Protein AF-A0A958LY89-F1 (afdb_monomer)

Mean predicted aligned error: 2.71 Å

Structure (mmCIF, N/CA/C/O backbone):
data_AF-A0A958LY89-F1
#
_entry.id   AF-A0A958LY89-F1
#
loop_
_atom_site.group_PDB
_atom_site.id
_atom_site.type_symbol
_atom_site.label_atom_id
_atom_site.label_alt_id
_atom_site.label_comp_id
_atom_site.label_asym_id
_atom_site.label_entity_id
_atom_site.label_seq_id
_atom_site.pdbx_PDB_ins_code
_atom_site.Cartn_x
_atom_site.Cartn_y
_atom_site.Cartn_z
_atom_site.occupancy
_atom_site.B_iso_or_equiv
_atom_site.auth_seq_id
_atom_site.auth_comp_id
_atom_site.auth_asym_id
_atom_site.auth_atom_id
_atom_site.pdbx_PDB_model_num
ATOM 1 N N . GLY A 1 1 ? -0.869 6.738 -5.071 1.00 88.31 1 GLY A N 1
ATOM 2 C CA . GLY A 1 1 ? -1.032 7.998 -5.840 1.00 88.31 1 GLY A CA 1
ATOM 3 C C . GLY A 1 1 ? 0.299 8.722 -5.921 1.00 88.31 1 GLY A C 1
ATOM 4 O O . GLY A 1 1 ? 1.188 8.326 -5.199 1.00 88.31 1 GLY A O 1
ATOM 5 N N . SER A 1 2 ? 0.476 9.756 -6.748 1.00 91.94 2 SER A N 1
ATOM 6 C CA . SER A 1 2 ? 1.777 10.451 -6.854 1.00 91.94 2 SER A CA 1
ATOM 7 C C . SER A 1 2 ? 2.024 11.372 -5.652 1.00 91.94 2 SER A C 1
ATOM 9 O O . SER A 1 2 ? 1.523 12.494 -5.621 1.00 91.94 2 SER A O 1
ATOM 11 N N . PHE A 1 3 ? 2.778 10.898 -4.660 1.00 94.62 3 PHE A N 1
ATOM 12 C CA . PHE A 1 3 ? 3.180 11.668 -3.479 1.00 94.62 3 PHE A CA 1
ATOM 13 C C . PHE A 1 3 ? 4.519 11.166 -2.932 1.00 94.62 3 PHE A C 1
ATOM 15 O O . PHE A 1 3 ? 4.863 9.997 -3.109 1.00 94.62 3 PHE A O 1
ATOM 22 N N . THR A 1 4 ? 5.249 12.051 -2.250 1.00 95.81 4 THR A N 1
ATOM 23 C CA . THR A 1 4 ? 6.537 11.756 -1.590 1.00 95.81 4 THR A CA 1
ATOM 24 C C . THR A 1 4 ? 6.462 11.825 -0.061 1.00 95.81 4 THR A C 1
ATOM 26 O O . THR A 1 4 ? 7.394 11.431 0.645 1.00 95.81 4 THR A O 1
ATOM 29 N N . SER A 1 5 ? 5.338 12.303 0.476 1.00 95.69 5 SER A N 1
ATOM 30 C CA . SER A 1 5 ? 5.032 12.311 1.903 1.00 95.69 5 SER A CA 1
ATOM 31 C C . SER A 1 5 ? 3.525 12.246 2.137 1.00 95.69 5 SER A C 1
ATOM 33 O O . SER A 1 5 ? 2.731 12.693 1.308 1.00 95.69 5 SER A O 1
ATOM 35 N N . ILE A 1 6 ? 3.133 11.664 3.271 1.00 96.25 6 ILE A N 1
ATOM 36 C CA . ILE A 1 6 ? 1.747 11.626 3.750 1.00 96.25 6 ILE A CA 1
ATOM 37 C C . ILE A 1 6 ? 1.738 11.294 5.247 1.00 96.25 6 ILE A C 1
ATOM 39 O O . ILE A 1 6 ? 2.621 10.589 5.737 1.00 96.25 6 ILE A O 1
ATOM 43 N N . GLY A 1 7 ? 0.776 11.840 5.993 1.00 95.00 7 GLY A N 1
ATOM 44 C CA . GLY A 1 7 ? 0.635 11.583 7.430 1.00 95.00 7 GLY A CA 1
ATOM 45 C C . GLY A 1 7 ? 1.899 11.873 8.249 1.00 95.00 7 GLY A C 1
ATOM 46 O O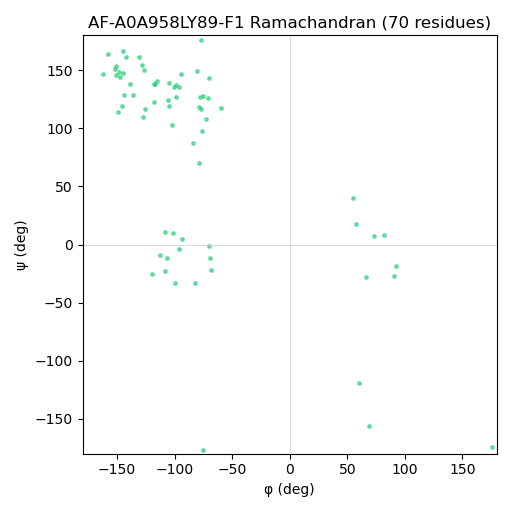 . GLY A 1 7 ? 2.276 11.084 9.113 1.00 95.00 7 GLY A O 1
ATOM 47 N N . GLY A 1 8 ? 2.603 12.962 7.917 1.00 95.38 8 GLY A N 1
ATOM 48 C CA . GLY A 1 8 ? 3.815 13.408 8.615 1.00 95.38 8 GLY A CA 1
ATOM 49 C C . GLY A 1 8 ? 5.074 12.568 8.368 1.00 95.38 8 GLY A C 1
ATOM 50 O O . GLY A 1 8 ? 6.081 12.796 9.030 1.00 95.38 8 GLY A O 1
ATOM 51 N N . GLN A 1 9 ? 5.042 11.605 7.442 1.00 96.31 9 GLN A N 1
ATOM 52 C CA . GLN A 1 9 ? 6.161 10.701 7.163 1.00 96.31 9 GLN A CA 1
ATOM 53 C C . GLN A 1 9 ? 6.499 10.664 5.670 1.00 96.31 9 GLN A C 1
ATOM 55 O O . GLN A 1 9 ? 5.638 10.866 4.809 1.00 96.31 9 GLN A O 1
ATOM 60 N N . PHE A 1 10 ? 7.754 10.342 5.351 1.00 95.00 10 PHE A N 1
ATOM 61 C CA . PHE A 1 10 ? 8.170 10.059 3.977 1.00 95.00 10 PHE A CA 1
ATOM 62 C C . PHE A 1 10 ? 7.620 8.706 3.531 1.00 95.00 10 PHE A C 1
ATOM 64 O O . PHE A 1 10 ? 8.070 7.653 3.989 1.00 95.00 10 PHE A O 1
ATOM 71 N N . ARG A 1 11 ? 6.637 8.736 2.638 1.00 95.56 11 ARG A N 1
ATOM 72 C CA . ARG A 1 11 ? 6.054 7.563 1.989 1.00 95.56 11 ARG A CA 1
ATOM 73 C C . ARG A 1 11 ? 5.897 7.911 0.525 1.00 95.56 11 ARG A C 1
ATOM 75 O O . ARG A 1 11 ? 5.354 8.965 0.210 1.00 95.56 11 ARG A O 1
ATOM 82 N N . ASN A 1 12 ? 6.399 7.049 -0.346 1.00 94.06 12 ASN A N 1
ATOM 83 C CA . ASN A 1 12 ? 6.346 7.278 -1.779 1.00 94.06 12 ASN A CA 1
ATOM 84 C C . ASN A 1 12 ? 5.286 6.369 -2.376 1.00 94.06 12 ASN A C 1
ATOM 86 O O . ASN A 1 12 ? 5.356 5.152 -2.230 1.00 94.06 12 ASN A O 1
ATOM 90 N N . ASN A 1 13 ? 4.330 6.968 -3.072 1.00 94.56 13 ASN A N 1
ATOM 91 C CA . ASN A 1 13 ? 3.331 6.312 -3.912 1.00 94.56 13 ASN A CA 1
ATOM 92 C C . ASN A 1 13 ? 2.284 5.407 -3.235 1.00 94.56 13 ASN A C 1
ATOM 94 O O . ASN A 1 13 ? 1.156 5.311 -3.736 1.00 94.56 13 ASN A O 1
ATOM 98 N N . LEU A 1 14 ? 2.614 4.799 -2.097 1.00 94.62 14 LEU A N 1
ATOM 99 C CA . LEU A 1 14 ? 1.741 3.990 -1.257 1.00 94.62 14 LEU A CA 1
ATOM 100 C C . LEU A 1 14 ? 1.991 4.315 0.217 1.00 94.62 14 LEU A C 1
ATOM 102 O O . LEU A 1 14 ? 3.134 4.455 0.652 1.00 94.62 14 LEU A O 1
ATOM 106 N N . ALA A 1 15 ? 0.913 4.417 0.984 1.00 94.94 15 ALA A N 1
ATOM 107 C CA . AL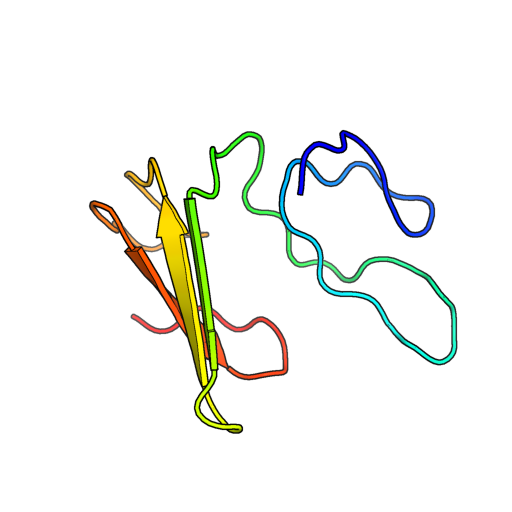A A 1 15 ? 0.964 4.531 2.428 1.00 94.94 15 ALA A CA 1
ATOM 108 C C . ALA A 1 15 ? -0.299 3.930 3.028 1.00 94.94 15 ALA A C 1
ATOM 110 O O . ALA A 1 15 ? -1.385 4.057 2.464 1.00 94.94 15 ALA A O 1
ATOM 111 N N . GLU A 1 16 ? -0.140 3.337 4.198 1.00 95.06 16 GLU A N 1
ATOM 112 C CA . GLU A 1 16 ? -1.239 3.022 5.093 1.00 95.06 16 GLU A CA 1
ATOM 113 C C . GLU A 1 16 ? -1.301 4.119 6.164 1.00 95.06 16 GLU A C 1
ATOM 115 O O . GLU A 1 16 ? -0.265 4.585 6.653 1.00 95.06 16 GLU A O 1
ATOM 120 N N . LEU A 1 17 ? -2.511 4.572 6.490 1.00 95.38 17 LEU A N 1
ATOM 121 C CA . LEU A 1 17 ? -2.749 5.649 7.446 1.00 95.38 17 LEU A CA 1
ATOM 122 C C . LEU A 1 17 ? -3.550 5.137 8.636 1.00 95.38 17 LEU A C 1
ATOM 124 O O . LEU A 1 17 ? -4.553 4.445 8.476 1.00 95.38 17 LEU A O 1
ATOM 128 N N . ASN A 1 18 ? -3.160 5.569 9.830 1.00 93.75 18 ASN A N 1
ATOM 129 C CA . ASN A 1 18 ? -4.006 5.451 11.004 1.00 93.75 18 ASN A CA 1
ATOM 130 C C . ASN A 1 18 ? -5.084 6.543 10.953 1.00 93.75 18 ASN A C 1
ATOM 132 O O . ASN A 1 18 ? -4.776 7.734 11.006 1.00 93.75 18 ASN A O 1
ATOM 136 N N . THR A 1 19 ? -6.353 6.148 10.873 1.00 92.75 19 THR A N 1
ATOM 137 C CA . THR A 1 19 ? -7.481 7.082 10.723 1.00 92.75 19 THR A CA 1
ATOM 138 C C . THR A 1 19 ? -7.735 7.945 11.958 1.00 92.75 19 THR A C 1
ATOM 140 O O . THR A 1 19 ? -8.320 9.016 11.835 1.00 92.75 19 THR A O 1
ATOM 143 N N . SER A 1 20 ? -7.290 7.514 13.140 1.00 96.19 20 SER A N 1
ATOM 144 C CA . SER A 1 20 ? -7.465 8.259 14.392 1.00 96.19 20 SER A CA 1
ATOM 145 C C . SER A 1 20 ? -6.403 9.340 14.578 1.00 96.19 20 SER A C 1
ATOM 147 O O . SER A 1 20 ? -6.683 10.383 15.160 1.00 96.19 20 SER A O 1
ATOM 149 N N . THR A 1 21 ? -5.179 9.103 14.098 1.00 95.56 21 THR A N 1
ATOM 150 C CA . THR A 1 21 ? -4.050 10.037 14.269 1.00 95.56 21 THR A CA 1
ATOM 151 C C . THR A 1 21 ? -3.671 10.775 12.992 1.00 95.56 21 THR A C 1
ATOM 153 O O . THR A 1 21 ? -2.896 11.723 13.049 1.00 95.56 21 THR A O 1
ATOM 156 N N . SER A 1 22 ? -4.206 10.357 11.842 1.00 94.75 22 SER A N 1
ATOM 157 C CA . SER A 1 22 ? -3.809 10.833 10.510 1.00 94.75 22 SER A CA 1
ATOM 158 C C . SER A 1 22 ? -2.320 10.632 10.193 1.00 94.75 22 SER A C 1
ATOM 160 O O . SER A 1 22 ? -1.799 11.250 9.266 1.00 94.75 22 SER A O 1
ATOM 162 N N . SER A 1 23 ? -1.631 9.759 10.933 1.00 96.69 23 SER A N 1
ATOM 163 C CA . SER A 1 23 ? -0.216 9.441 10.723 1.00 96.69 23 SER A CA 1
ATOM 164 C C . SER A 1 23 ? -0.044 8.215 9.833 1.00 96.69 23 SER A C 1
ATOM 166 O O . SER A 1 23 ? -0.838 7.275 9.906 1.00 96.69 23 SER A O 1
ATOM 168 N N . ALA A 1 24 ? 1.022 8.188 9.032 1.00 96.81 24 ALA A N 1
ATOM 169 C CA . ALA A 1 24 ? 1.383 6.982 8.290 1.00 96.81 24 ALA A CA 1
ATOM 170 C C . ALA A 1 24 ? 1.899 5.871 9.220 1.00 96.81 24 ALA A C 1
ATOM 172 O O . ALA A 1 24 ? 2.609 6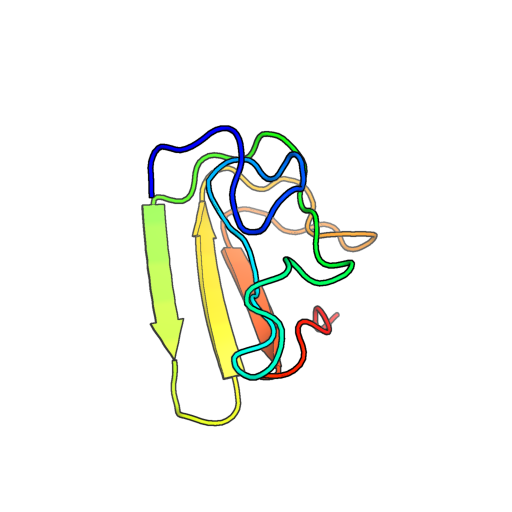.150 10.191 1.00 96.81 24 ALA A O 1
ATOM 173 N N . THR A 1 25 ? 1.570 4.615 8.909 1.00 94.69 25 THR A N 1
ATOM 174 C CA . THR A 1 25 ? 2.064 3.430 9.635 1.00 94.69 25 THR A CA 1
ATOM 175 C C . THR A 1 25 ? 3.520 3.120 9.273 1.00 94.69 25 THR A C 1
ATOM 177 O O . THR A 1 25 ? 4.168 3.850 8.514 1.00 94.69 25 THR A O 1
ATOM 180 N N . SER A 1 26 ? 4.075 2.033 9.816 1.00 92.44 26 SER A N 1
ATOM 181 C CA . SER A 1 26 ? 5.420 1.548 9.483 1.00 92.44 26 SER A CA 1
ATOM 182 C C . SER A 1 26 ? 5.539 0.973 8.067 1.00 92.44 26 SER A C 1
ATOM 184 O O . SER A 1 26 ? 6.665 0.786 7.604 1.00 92.44 26 SER A O 1
ATOM 186 N N . LEU A 1 27 ? 4.427 0.732 7.360 1.00 92.62 27 LEU A N 1
ATOM 187 C CA . LEU A 1 27 ? 4.450 0.236 5.987 1.00 92.62 27 LEU A CA 1
ATOM 188 C C . LEU A 1 27 ? 5.191 1.223 5.075 1.00 92.62 27 LEU A C 1
ATOM 190 O O . LEU A 1 27 ? 4.773 2.369 4.890 1.00 92.62 27 LEU A O 1
ATOM 194 N N . ASN A 1 28 ? 6.299 0.768 4.490 1.00 91.69 28 ASN A N 1
ATOM 195 C CA . ASN A 1 28 ? 7.098 1.543 3.550 1.00 91.69 28 ASN A CA 1
ATOM 196 C C . ASN A 1 28 ? 7.760 0.616 2.525 1.00 91.69 28 ASN A C 1
ATOM 198 O O . ASN A 1 28 ? 8.640 -0.170 2.867 1.00 91.69 28 ASN A O 1
ATOM 202 N N . LEU A 1 29 ? 7.355 0.735 1.261 1.00 90.38 29 LEU A N 1
ATOM 203 C CA . LEU A 1 29 ? 7.913 -0.045 0.150 1.00 90.38 29 LEU A CA 1
ATOM 204 C C . LEU A 1 29 ? 9.060 0.67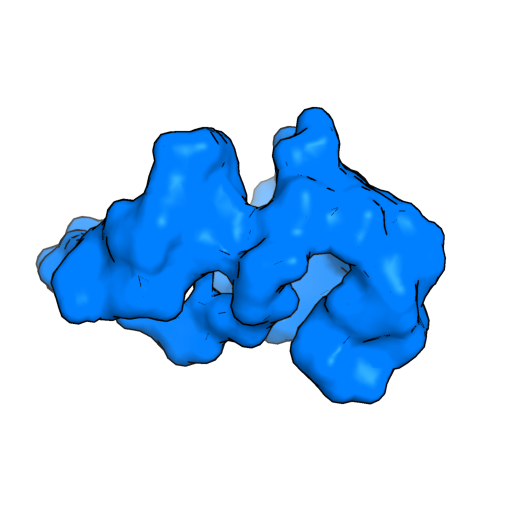8 -0.572 1.00 90.38 29 LEU A C 1
ATOM 206 O O . LEU A 1 29 ? 9.563 0.187 -1.583 1.00 90.38 29 LEU A O 1
ATOM 210 N N . GLY A 1 30 ? 9.470 1.848 -0.075 1.00 88.50 30 GLY A N 1
ATOM 211 C CA . GLY A 1 30 ? 10.409 2.724 -0.760 1.00 88.50 30 GLY A CA 1
ATOM 212 C C . GLY A 1 30 ? 9.801 3.346 -2.016 1.00 88.50 30 GLY A C 1
ATOM 213 O O . GLY A 1 30 ? 8.586 3.496 -2.144 1.00 88.50 30 GLY A O 1
ATOM 214 N N . THR A 1 31 ? 10.658 3.747 -2.949 1.00 89.25 31 THR A N 1
ATOM 215 C CA . THR A 1 31 ? 10.238 4.373 -4.207 1.00 89.25 31 THR A CA 1
ATOM 216 C C . THR A 1 31 ? 9.879 3.295 -5.225 1.00 89.25 31 THR A C 1
ATOM 218 O O . THR A 1 31 ? 10.722 2.854 -6.002 1.00 89.25 31 THR A O 1
ATOM 221 N N . LYS A 1 32 ? 8.622 2.847 -5.191 1.00 89.44 32 LYS A N 1
ATOM 222 C CA . LYS A 1 32 ? 8.040 1.900 -6.156 1.00 89.44 32 LYS A CA 1
ATOM 223 C C . LYS A 1 32 ? 6.926 2.580 -6.941 1.00 89.44 32 LYS A C 1
ATOM 225 O O . LYS A 1 32 ? 6.156 3.354 -6.366 1.00 89.44 32 LYS A O 1
ATOM 230 N N . THR A 1 33 ? 6.824 2.299 -8.236 1.00 92.62 33 THR A N 1
ATOM 231 C CA . THR A 1 33 ? 5.678 2.739 -9.039 1.00 92.62 33 THR A CA 1
ATOM 232 C C . THR A 1 33 ? 4.496 1.826 -8.748 1.00 92.62 33 THR A C 1
ATOM 234 O O . THR A 1 33 ? 4.622 0.609 -8.849 1.00 92.62 33 THR A O 1
ATOM 237 N N . ILE A 1 34 ? 3.352 2.408 -8.385 1.00 95.19 34 ILE A N 1
ATOM 238 C CA . ILE A 1 34 ? 2.103 1.674 -8.156 1.00 95.19 34 ILE A CA 1
ATOM 239 C C . ILE A 1 34 ? 1.185 1.930 -9.346 1.00 95.19 34 ILE A C 1
ATOM 241 O O . ILE A 1 34 ? 0.827 3.081 -9.599 1.00 95.19 34 ILE A O 1
ATOM 245 N N . TYR A 1 35 ? 0.806 0.872 -10.059 1.00 96.00 35 TYR A N 1
ATOM 246 C CA . TYR A 1 35 ? -0.080 0.945 -11.224 1.00 96.00 35 TYR A CA 1
ATOM 247 C C . TYR A 1 35 ? -1.524 0.585 -10.896 1.00 96.00 35 TYR A C 1
ATOM 249 O O . TYR A 1 35 ? -2.442 1.141 -11.493 1.00 96.00 35 TYR A O 1
ATOM 257 N N . ALA A 1 36 ? -1.732 -0.332 -9.951 1.00 95.50 36 ALA A N 1
ATOM 258 C CA . ALA A 1 36 ? -3.055 -0.816 -9.587 1.00 95.50 36 ALA A CA 1
ATOM 259 C C . ALA A 1 36 ? -3.140 -1.115 -8.090 1.00 95.50 36 ALA A C 1
ATOM 261 O O . ALA A 1 36 ? -2.163 -1.542 -7.470 1.00 95.50 36 ALA A O 1
ATOM 262 N N . LEU A 1 37 ? -4.328 -0.906 -7.528 1.00 95.31 37 LEU A N 1
ATOM 263 C CA . LEU A 1 37 ? -4.658 -1.280 -6.163 1.00 95.31 37 LEU A CA 1
ATOM 264 C C . LEU A 1 37 ? -6.114 -1.742 -6.119 1.00 95.31 37 LEU A C 1
ATOM 266 O O . LEU A 1 37 ? -6.988 -1.032 -6.613 1.00 95.31 37 LEU A O 1
ATOM 270 N N . ASP A 1 38 ? -6.349 -2.917 -5.547 1.00 97.38 38 ASP A N 1
ATOM 271 C CA . ASP A 1 38 ? -7.683 -3.504 -5.394 1.00 97.38 38 ASP A CA 1
ATOM 272 C C . ASP A 1 38 ? -7.804 -4.229 -4.046 1.00 97.38 38 ASP A C 1
ATOM 274 O O . ASP A 1 38 ? -6.797 -4.554 -3.412 1.00 97.38 38 ASP A O 1
ATOM 278 N N . THR A 1 39 ? -9.024 -4.479 -3.575 1.00 97.00 39 THR A N 1
ATOM 279 C CA . THR A 1 39 ? -9.263 -5.179 -2.309 1.00 97.00 39 THR A CA 1
ATOM 280 C C . THR A 1 39 ? -10.536 -6.016 -2.332 1.00 97.00 39 THR A C 1
ATOM 282 O O . THR A 1 39 ? -11.555 -5.619 -2.887 1.00 97.00 39 THR A O 1
ATOM 285 N N . ASN A 1 40 ? -10.495 -7.165 -1.654 1.00 96.44 40 ASN A N 1
ATOM 286 C CA . ASN A 1 40 ? -11.667 -8.013 -1.407 1.00 96.44 40 ASN A CA 1
ATOM 287 C C . ASN A 1 40 ? -12.235 -7.849 0.022 1.00 96.44 40 ASN A C 1
ATOM 289 O O . ASN A 1 40 ? -13.079 -8.636 0.446 1.00 96.44 40 ASN A O 1
ATOM 293 N N . GLY A 1 41 ? -11.755 -6.853 0.778 1.00 94.75 41 GLY A N 1
ATOM 294 C CA . GLY A 1 41 ? -12.153 -6.571 2.162 1.00 94.75 41 GLY A CA 1
ATOM 295 C C . GLY A 1 41 ? -11.292 -7.243 3.237 1.00 94.75 41 GLY A C 1
ATOM 296 O O . GLY A 1 41 ? -11.290 -6.779 4.373 1.00 94.75 41 GLY A O 1
ATOM 297 N N . THR A 1 42 ? -10.529 -8.285 2.898 1.00 95.12 42 THR A N 1
ATOM 298 C CA . THR A 1 42 ? -9.574 -8.936 3.820 1.00 95.12 42 THR A CA 1
ATOM 299 C C . THR A 1 42 ? -8.136 -8.873 3.318 1.00 95.12 42 THR A C 1
ATOM 301 O O . THR A 1 42 ? -7.195 -8.898 4.110 1.00 95.12 42 THR A O 1
ATOM 304 N N . GLN A 1 43 ? -7.965 -8.752 2.006 1.00 96.88 43 GLN A N 1
ATOM 305 C CA . GLN A 1 43 ? -6.690 -8.634 1.322 1.00 96.88 43 GLN A CA 1
ATOM 306 C C . GLN A 1 43 ? -6.676 -7.399 0.430 1.00 96.88 43 GLN A C 1
ATOM 308 O O . GLN A 1 43 ? -7.700 -6.976 -0.114 1.00 96.88 43 GLN A O 1
ATOM 313 N N . ILE A 1 44 ? -5.483 -6.847 0.263 1.00 96.88 44 ILE A N 1
ATOM 314 C CA . ILE A 1 44 ? -5.171 -5.737 -0.624 1.00 96.88 44 ILE A CA 1
ATOM 315 C C . ILE A 1 44 ? -4.165 -6.251 -1.650 1.00 96.88 44 ILE A C 1
ATOM 317 O O . ILE A 1 44 ? -3.092 -6.744 -1.297 1.00 96.88 44 ILE A O 1
ATOM 321 N N . TYR A 1 45 ? -4.523 -6.128 -2.920 1.00 96.88 45 TYR A N 1
ATOM 322 C CA . TYR A 1 45 ? -3.705 -6.491 -4.067 1.00 96.88 45 TYR A CA 1
ATOM 323 C C . TYR A 1 45 ? -3.053 -5.225 -4.602 1.00 96.88 45 TYR A C 1
ATOM 325 O O . TYR A 1 45 ? -3.738 -4.242 -4.887 1.00 96.88 45 TYR A O 1
ATOM 333 N N . VAL A 1 46 ? -1.731 -5.240 -4.743 1.00 96.88 46 VAL A N 1
ATOM 334 C CA . VAL A 1 46 ? -0.964 -4.078 -5.199 1.00 96.88 46 VAL A CA 1
ATOM 335 C C . VAL A 1 46 ? -0.125 -4.482 -6.401 1.00 96.88 46 VAL A C 1
ATOM 337 O O . VAL A 1 46 ? 0.762 -5.325 -6.284 1.00 96.88 46 VAL A O 1
ATOM 340 N N . GLY A 1 47 ? -0.408 -3.874 -7.554 1.00 96.81 47 GLY A N 1
ATOM 341 C CA . GLY A 1 47 ? 0.315 -4.079 -8.812 1.00 96.81 47 GLY A CA 1
ATOM 342 C C . GLY A 1 47 ? 1.225 -2.896 -9.138 1.00 96.81 47 GLY A C 1
ATOM 343 O O . GLY A 1 47 ? 0.840 -1.739 -8.947 1.00 96.81 47 GLY A O 1
ATOM 344 N N . GLY A 1 48 ? 2.434 -3.167 -9.626 1.00 95.69 48 GLY A N 1
ATOM 345 C CA . GLY A 1 48 ? 3.461 -2.144 -9.817 1.00 95.69 48 GLY A CA 1
ATOM 346 C C . GLY A 1 48 ? 4.807 -2.688 -10.293 1.00 95.69 48 GLY A C 1
ATOM 347 O O . GLY A 1 48 ? 4.961 -3.883 -10.534 1.00 95.69 48 GLY A O 1
ATOM 348 N N . ASP A 1 49 ? 5.803 -1.808 -10.359 1.00 94.25 49 ASP A N 1
ATOM 349 C CA . ASP A 1 49 ? 7.193 -2.165 -10.679 1.00 94.25 49 ASP A CA 1
ATOM 350 C C . ASP A 1 49 ? 7.900 -2.757 -9.452 1.00 94.25 49 ASP A C 1
ATOM 352 O O . ASP A 1 49 ? 8.755 -2.135 -8.807 1.00 94.25 49 ASP A O 1
ATOM 356 N N . PHE A 1 50 ? 7.492 -3.967 -9.078 1.00 93.19 50 PHE A N 1
ATOM 357 C CA . PHE A 1 50 ? 8.089 -4.703 -7.973 1.00 93.19 50 PHE A CA 1
ATOM 358 C C . PHE A 1 50 ? 9.069 -5.756 -8.478 1.00 93.19 50 PHE A C 1
ATOM 360 O O . PHE A 1 50 ? 8.758 -6.519 -9.388 1.00 93.19 50 PHE A O 1
ATOM 367 N N . GLU A 1 51 ? 10.219 -5.800 -7.808 1.00 93.69 51 GLU A N 1
ATOM 368 C CA . GLU A 1 51 ? 11.118 -6.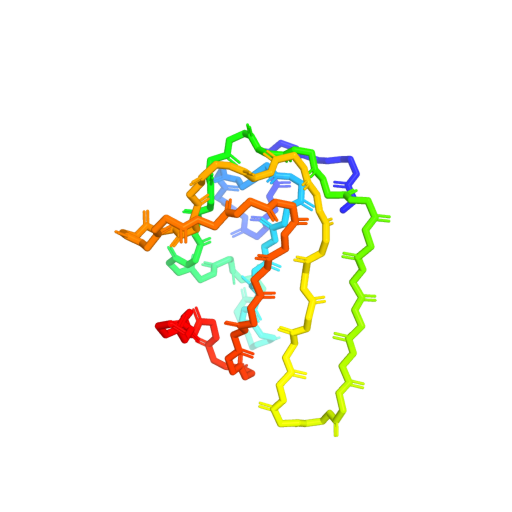963 -7.710 1.00 93.69 51 GLU A CA 1
ATOM 369 C C . GLU A 1 51 ? 11.052 -7.568 -6.290 1.00 93.69 51 GLU A C 1
ATOM 371 O O . GLU A 1 51 ? 11.332 -8.749 -6.063 1.00 93.69 51 GLU A O 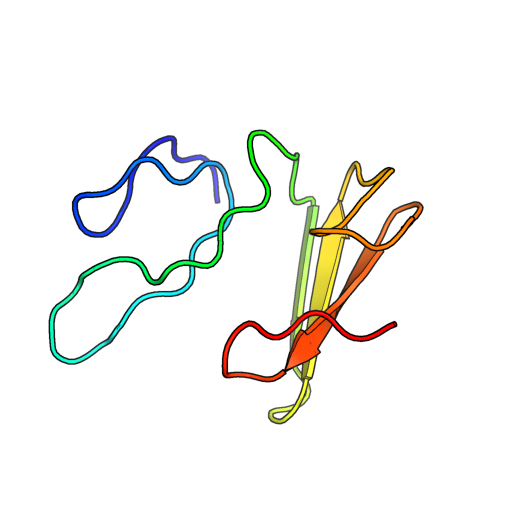1
ATOM 376 N N . TYR A 1 52 ?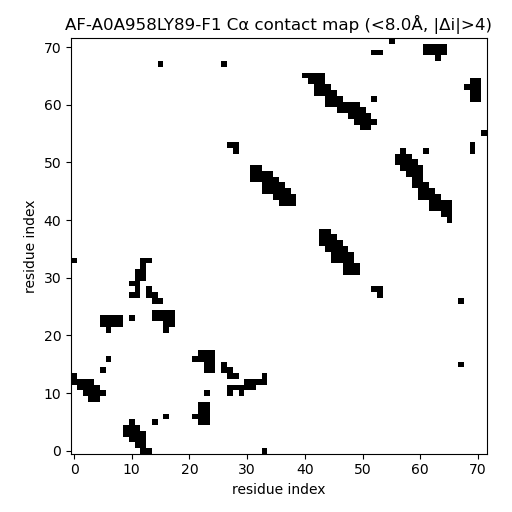 10.642 -6.738 -5.320 1.00 91.94 52 TYR A N 1
ATOM 377 C CA . TYR A 1 52 ? 10.487 -7.066 -3.910 1.00 91.94 52 TYR A CA 1
ATOM 378 C C . TYR A 1 52 ? 9.343 -6.257 -3.295 1.00 91.94 52 TYR A C 1
ATOM 380 O O . TYR A 1 52 ? 9.135 -5.092 -3.657 1.00 91.94 52 TYR A O 1
ATOM 388 N N . ALA A 1 53 ? 8.670 -6.856 -2.316 1.00 91.88 53 ALA A N 1
ATOM 389 C CA . ALA A 1 53 ? 7.749 -6.192 -1.403 1.00 91.88 53 ALA A CA 1
ATOM 390 C C . ALA A 1 53 ? 8.159 -6.540 0.038 1.00 91.88 53 ALA A C 1
ATOM 392 O O . ALA A 1 53 ? 8.057 -7.691 0.468 1.00 91.88 53 ALA A O 1
ATOM 393 N N . GLY A 1 54 ? 8.690 -5.555 0.770 1.00 88.38 54 GLY A N 1
ATOM 394 C CA . GLY A 1 54 ? 9.360 -5.812 2.046 1.00 88.38 54 GLY A CA 1
ATOM 395 C C . GLY A 1 54 ? 10.564 -6.741 1.853 1.00 88.38 54 GLY A C 1
ATOM 396 O O . GLY A 1 54 ? 11.492 -6.406 1.121 1.00 88.38 54 GLY A O 1
ATOM 397 N N . THR A 1 55 ? 10.539 -7.910 2.494 1.00 90.50 55 THR A N 1
ATOM 398 C CA . THR A 1 55 ? 11.590 -8.940 2.399 1.00 90.50 55 THR A CA 1
ATOM 399 C C . THR A 1 55 ? 11.293 -10.035 1.373 1.00 90.50 55 THR A C 1
ATOM 401 O O . THR A 1 55 ? 12.132 -10.908 1.156 1.00 90.50 55 THR A O 1
ATOM 404 N N . TYR A 1 56 ? 10.120 -10.017 0.737 1.00 91.94 56 TYR A N 1
ATOM 405 C CA . TYR A 1 56 ? 9.711 -11.059 -0.201 1.00 91.94 56 TYR A CA 1
ATOM 406 C C . TYR A 1 56 ? 10.014 -10.664 -1.643 1.00 91.94 56 TYR A C 1
ATOM 408 O O . TYR A 1 56 ? 9.701 -9.548 -2.057 1.00 91.94 56 TYR A O 1
ATOM 416 N N . SER A 1 57 ? 10.570 -11.590 -2.431 1.00 93.50 57 SER A N 1
ATOM 417 C CA . SER A 1 57 ? 10.719 -11.395 -3.879 1.00 93.50 57 SER A CA 1
ATOM 418 C C . SER A 1 57 ? 9.354 -11.464 -4.566 1.00 93.50 57 SER A C 1
ATOM 420 O O . SER A 1 57 ? 8.584 -12.409 -4.370 1.00 93.50 57 SER A O 1
ATOM 422 N N . ARG A 1 58 ? 9.036 -10.427 -5.343 1.00 94.38 58 ARG A N 1
ATOM 423 C CA . ARG A 1 58 ? 7.733 -10.215 -5.977 1.00 94.38 58 ARG A CA 1
ATOM 424 C C . ARG A 1 58 ? 7.928 -9.550 -7.315 1.00 94.38 58 ARG A C 1
ATOM 426 O O . ARG A 1 58 ? 8.411 -8.430 -7.348 1.00 94.38 58 ARG A O 1
ATOM 433 N N . ASN A 1 59 ? 7.499 -10.216 -8.379 1.00 92.38 59 ASN A N 1
ATOM 434 C CA . ASN A 1 59 ? 7.594 -9.692 -9.734 1.00 92.38 59 ASN A CA 1
ATOM 435 C C . ASN A 1 59 ? 6.222 -9.180 -10.174 1.00 92.38 59 ASN A C 1
ATOM 437 O O . ASN A 1 59 ? 5.331 -9.965 -10.495 1.00 92.38 59 ASN A O 1
ATOM 441 N N . GLY A 1 60 ? 6.050 -7.860 -10.155 1.00 94.56 60 GLY A N 1
ATOM 442 C CA . GLY A 1 60 ? 4.875 -7.182 -10.715 1.00 94.56 60 GLY A CA 1
ATOM 443 C C . GLY A 1 60 ? 3.691 -6.959 -9.765 1.00 94.56 60 GLY A C 1
ATOM 444 O O . GLY A 1 60 ? 2.947 -5.996 -9.946 1.00 94.56 60 GLY A O 1
ATOM 445 N N . PHE A 1 61 ? 3.498 -7.786 -8.734 1.00 95.75 61 PHE A N 1
ATOM 446 C CA . PHE A 1 61 ? 2.461 -7.547 -7.722 1.00 95.75 61 PHE A CA 1
ATOM 447 C C . PHE A 1 61 ? 2.748 -8.253 -6.395 1.00 95.75 61 PHE A C 1
ATOM 449 O O . PHE A 1 61 ? 3.558 -9.179 -6.327 1.00 95.75 61 PHE A O 1
ATOM 456 N N . PHE A 1 62 ? 2.053 -7.836 -5.340 1.00 96.25 62 PHE A N 1
ATOM 457 C CA . PHE A 1 62 ? 1.999 -8.554 -4.070 1.00 96.25 62 PHE A CA 1
ATOM 458 C C . PHE A 1 62 ? 0.616 -8.428 -3.423 1.00 96.25 62 PHE A C 1
ATOM 460 O O . PHE A 1 62 ? -0.206 -7.600 -3.824 1.00 96.25 62 PHE A O 1
ATOM 467 N N . VAL A 1 63 ? 0.377 -9.266 -2.415 1.00 96.56 63 VAL A N 1
ATOM 468 C CA . VAL A 1 63 ? -0.829 -9.235 -1.587 1.00 96.56 63 VAL A CA 1
ATOM 469 C C . VAL A 1 63 ? -0.429 -8.933 -0.151 1.00 96.56 63 VAL A C 1
ATOM 471 O O . VAL A 1 63 ? 0.574 -9.450 0.348 1.00 96.56 63 VAL A O 1
ATOM 474 N N . MET A 1 64 ? -1.205 -8.086 0.509 1.00 96.00 64 MET A N 1
ATOM 475 C CA . MET A 1 64 ? -1.093 -7.826 1.939 1.00 96.00 64 MET A CA 1
ATOM 476 C C . MET A 1 64 ? -2.464 -7.913 2.603 1.00 96.00 64 MET A C 1
ATOM 478 O O . MET A 1 64 ? -3.487 -7.840 1.924 1.00 96.00 64 MET A O 1
ATOM 482 N N . ASP A 1 65 ? -2.497 -8.084 3.918 1.00 95.25 65 ASP A N 1
ATOM 483 C CA . ASP A 1 65 ? -3.735 -7.922 4.681 1.00 95.25 65 ASP A CA 1
ATOM 484 C C . ASP A 1 65 ? -4.081 -6.436 4.901 1.00 95.25 65 ASP A C 1
ATOM 486 O O . ASP A 1 65 ? -3.329 -5.524 4.541 1.00 95.25 65 ASP A O 1
ATOM 490 N N . THR A 1 66 ? -5.237 -6.178 5.511 1.00 91.81 66 THR A N 1
ATOM 491 C CA . THR A 1 66 ? -5.708 -4.818 5.825 1.00 91.81 66 THR A CA 1
ATOM 492 C C . THR A 1 66 ? -4.921 -4.118 6.937 1.00 91.81 66 THR A C 1
ATOM 494 O O . THR A 1 66 ? -5.256 -2.989 7.279 1.00 91.81 66 THR A O 1
ATOM 497 N N . SER A 1 67 ? -3.921 -4.776 7.529 1.00 92.25 67 SER A N 1
ATOM 498 C CA . SER A 1 67 ? -3.007 -4.214 8.532 1.00 92.25 67 SER A CA 1
ATOM 499 C C . SER A 1 67 ? -1.596 -3.989 7.975 1.00 92.25 67 SER A C 1
ATOM 501 O O . SER A 1 67 ? -0.661 -3.757 8.741 1.00 92.25 67 SER A O 1
ATOM 503 N N . GLY A 1 68 ? -1.422 -4.111 6.654 1.00 92.12 68 GLY A N 1
ATOM 504 C CA . GLY A 1 68 ? -0.153 -3.863 5.9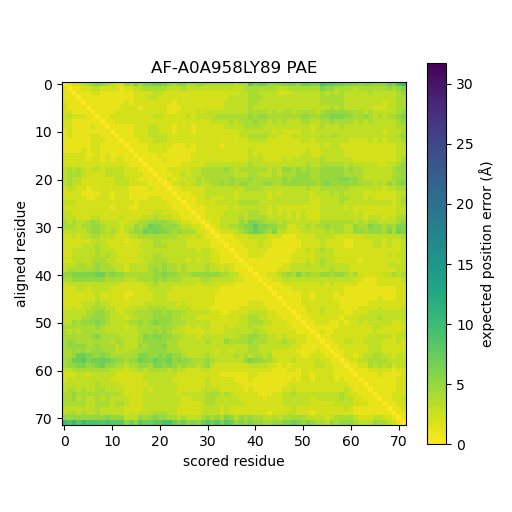78 1.00 92.12 68 GLY A CA 1
ATOM 505 C C . GLY A 1 68 ? 0.838 -5.028 6.028 1.00 92.12 68 GLY A C 1
ATOM 506 O O . GLY A 1 68 ? 1.981 -4.860 5.595 1.00 92.12 68 GLY A O 1
ATOM 507 N N . ASN A 1 69 ? 0.445 -6.213 6.509 1.00 93.25 69 ASN A N 1
ATOM 508 C CA . ASN A 1 69 ? 1.339 -7.369 6.513 1.00 93.25 69 ASN A CA 1
ATOM 509 C C . ASN A 1 69 ? 1.390 -8.001 5.123 1.00 93.25 69 ASN A C 1
ATOM 511 O O . ASN A 1 69 ? 0.390 -8.501 4.606 1.00 93.25 69 ASN A O 1
ATOM 515 N N . ILE A 1 70 ? 2.579 -8.006 4.527 1.00 94.00 70 ILE A N 1
ATOM 516 C CA . ILE A 1 70 ? 2.824 -8.587 3.205 1.00 94.00 70 ILE A CA 1
ATOM 517 C C . ILE A 1 70 ? 2.854 -10.114 3.325 1.00 94.00 70 ILE A C 1
ATOM 519 O O . ILE A 1 70 ? 3.586 -10.663 4.152 1.00 94.00 70 ILE A O 1
ATOM 523 N N . GLN A 1 71 ? 2.070 -10.796 2.491 1.00 88.88 71 GLN A N 1
ATOM 524 C CA . GLN A 1 71 ? 2.005 -12.258 2.462 1.00 88.88 71 GLN A CA 1
ATOM 525 C C . GLN A 1 71 ? 3.176 -12.857 1.658 1.00 88.88 71 GLN A C 1
ATOM 527 O O . GLN A 1 71 ? 3.615 -12.182 0.722 1.00 88.88 71 GLN A O 1
ATOM 532 N N . PRO A 1 72 ? 3.672 -14.074 1.994 1.00 83.38 72 PRO A N 1
ATOM 533 C CA . PRO A 1 72 ? 4.733 -14.806 1.280 1.00 83.38 72 PRO A CA 1
ATOM 534 C C . PRO A 1 72 ? 4.425 -15.241 -0.156 1.00 83.38 72 PRO A C 1
ATOM 536 O O . PRO A 1 72 ? 3.251 -15.217 -0.570 1.00 83.38 72 PRO A O 1
#

pLDDT: mean 93.96, std 2.64, range [83.38, 97.38]

Foldseek 3Di:
DQDQDFQPDGAGPDFDADPVSRHTDPQHQDHWAWDDWDDPQFKIKTFTCACDRVPDGDHGIWMDGPVNHTDD

Solvent-accessible surface area (backbone atoms only — not comparable to full-atom values): 4315 Å² total; per-residue (Å²): 93,100,43,64,56,49,42,94,38,86,28,33,33,54,74,50,67,41,87,89,76,55,30,44,53,88,60,67,74,51,91,39,58,69,78,46,76,51,68,82,87,61,41,34,41,41,30,30,73,30,65,52,54,81,93,41,83,22,80,40,46,54,46,23,38,86,84,65,51,70,59,134

Nearest PDB structures (foldseek):
  4z6a-assembly1_T  TM=4.373E-01  e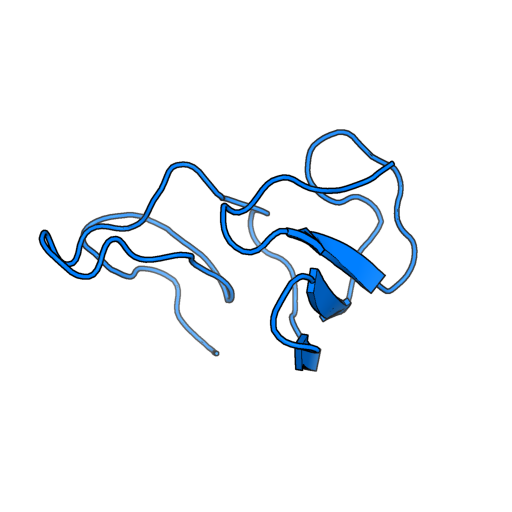=9.820E-01  Homo sapiens
  1w2k-assembly1_T  TM=4.204E-01  e=1.498E+00  Homo sapiens
  8cn9-assembly1_E  TM=3.274E-01  e=8.703E-01  Homo sapiens

Radius of gyration: 11.64 Å; Cα contacts (8 Å, |Δi|>4): 139; chains: 1; bounding box: 24×28×26 Å

Sequence (72 aa):
GSFTSIGGQFRNNLAELNTSTSSATSLNLGTKTIYALDTNGTQIYVGGDFEYAGTYSRNGFFVMDTSGNIQP

Secondary structure (DSSP, 8-state):
---S-BTTB---S---B-TTT--B-S----S--EEEEEE-SSEEEEEES-SEETTEE-SSEEEEETTSPBP-